Protein AF-A0A924T4S0-F1 (afdb_monomer)

Nearest PDB structures (foldseek):
  4apo-assembly2_B  TM=7.079E-01  e=1.446E+00  Homo sapiens
  4apo-assembly1_A  TM=6.618E-01  e=1.101E+00  Homo sapiens
  4u7y-assembly1_A  TM=5.701E-01  e=8.382E-01  Homo sapiens
  1yxr-assembly1_A  TM=7.080E-01  e=2.117E+00  Homo sapiens
  2k3w-assembly1_A  TM=5.968E-01  e=1.612E+00  Homo sapiens

Foldseek 3Di:
DPPCLLALVVLQVQLVVCVVVVVNLRNLQSNLSSCVSVVVLVSSLVSLVVSQVVLVVCVVDPDRPVVSNVVSVVVNVVSVVSVVVVVVVD

Secondary structure (DSSP, 8-state):
--S-TT-HHHHHHHHHHHHHTT-HHHHHHHHHHHHHHTT-HHHHHHHHHHHHHHHHHHTTSTT--HHHHHHHHHHHHHHHHHHHHHHH--

Mean predicted aligned error: 5.4 Å

pLDDT: mean 88.14, std 13.63, range [45.34, 97.88]

Solvent-accessible surface area (backbone atoms only — not comparable to full-atom values): 4757 Å² total; per-residue (Å²): 132,82,90,51,83,64,39,32,66,63,24,47,52,49,14,54,56,25,47,77,68,70,37,53,64,60,13,36,45,24,47,16,49,20,26,47,39,68,69,35,31,70,60,15,36,52,30,25,48,54,35,51,51,51,49,62,74,39,75,86,51,97,78,69,58,60,66,60,50,52,50,39,55,53,48,36,55,52,35,52,49,52,43,51,52,58,62,68,75,104

Radius of gyration: 13.32 Å; Cα contacts (8 Å, |Δi|>4): 91; chains: 1; bounding box: 35×26×38 Å

Sequence (90 aa):
MTRHPKDAAAWQLLASAYSAQGMLLRSIRAEGEAQVAQLDYAGALDRFKAAQMLVHNTVGGAGVDHIEASIVDTRARQVQSLLREQALER

Structure (mmCIF, N/CA/C/O backbone):
data_AF-A0A924T4S0-F1
#
_entry.id   AF-A0A924T4S0-F1
#
loop_
_atom_site.group_PDB
_atom_site.id
_atom_site.type_symbol
_atom_site.label_atom_id
_atom_site.label_alt_id
_atom_site.label_comp_id
_atom_site.label_asym_id
_atom_site.label_entity_id
_atom_site.label_seq_id
_atom_site.pdbx_PDB_ins_code
_atom_site.Cartn_x
_atom_site.Cartn_y
_atom_site.Cartn_z
_atom_site.occupancy
_atom_site.B_iso_or_equiv
_atom_site.auth_seq_id
_atom_site.auth_comp_id
_atom_site.auth_asym_id
_atom_site.auth_atom_id
_atom_site.pdbx_PDB_model_num
ATOM 1 N N . MET A 1 1 ? 0.016 16.358 -9.952 1.00 45.34 1 MET A N 1
ATOM 2 C CA . MET A 1 1 ? -1.064 16.625 -8.976 1.00 45.34 1 MET A CA 1
ATOM 3 C C . MET A 1 1 ? -2.067 15.476 -9.032 1.00 45.34 1 MET A C 1
ATOM 5 O O . MET A 1 1 ? -2.980 15.518 -9.846 1.00 45.34 1 MET A O 1
ATOM 9 N N . THR A 1 2 ? -1.872 14.415 -8.247 1.00 49.88 2 THR A N 1
ATOM 10 C CA . THR A 1 2 ? -2.831 13.301 -8.127 1.00 49.88 2 THR A CA 1
ATOM 11 C C . THR A 1 2 ? -4.044 13.793 -7.341 1.00 49.88 2 THR A C 1
ATOM 13 O O . THR A 1 2 ? -3.995 13.962 -6.128 1.00 49.88 2 THR A O 1
ATOM 16 N N . ARG A 1 3 ? -5.116 14.124 -8.066 1.00 53.69 3 ARG A N 1
ATOM 17 C CA . ARG A 1 3 ? -6.260 14.907 -7.574 1.00 53.69 3 ARG A CA 1
ATOM 18 C C . ARG A 1 3 ? -7.266 14.097 -6.733 1.00 53.69 3 ARG A C 1
ATOM 20 O O . ARG A 1 3 ? -8.258 14.663 -6.296 1.00 53.69 3 ARG A O 1
ATOM 27 N N . HIS A 1 4 ? -6.996 12.815 -6.459 1.00 52.50 4 HIS A N 1
ATOM 28 C CA . HIS A 1 4 ? -7.912 11.926 -5.733 1.00 52.50 4 HIS A CA 1
ATOM 29 C C . HIS A 1 4 ? -7.180 10.894 -4.847 1.00 52.50 4 HIS A C 1
ATOM 31 O O . HIS A 1 4 ? -7.203 9.704 -5.139 1.00 52.50 4 HIS A O 1
ATOM 37 N N . PRO A 1 5 ? -6.541 11.302 -3.734 1.00 56.09 5 PRO A N 1
ATOM 38 C CA . PRO A 1 5 ? -5.890 10.360 -2.813 1.00 56.09 5 PRO A CA 1
ATOM 39 C C . PRO A 1 5 ? -6.867 9.372 -2.144 1.00 56.09 5 PRO A C 1
ATOM 41 O O . PRO A 1 5 ? -6.422 8.370 -1.598 1.00 56.09 5 PRO A O 1
ATOM 44 N N . LYS A 1 6 ? -8.181 9.644 -2.202 1.00 62.31 6 LYS A N 1
ATOM 45 C CA . LYS A 1 6 ? -9.266 8.795 -1.676 1.00 62.31 6 LYS A CA 1
ATOM 46 C C . LYS A 1 6 ? -9.959 7.931 -2.736 1.00 62.31 6 LYS A C 1
ATOM 48 O O . LYS A 1 6 ? -10.915 7.238 -2.414 1.00 6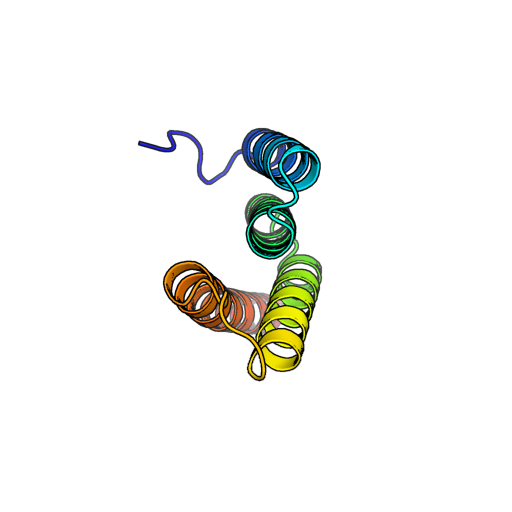2.31 6 LYS A O 1
ATOM 53 N N . ASP A 1 7 ? -9.536 8.002 -3.995 1.00 79.88 7 ASP A N 1
ATOM 54 C CA . ASP A 1 7 ? -10.143 7.208 -5.060 1.00 79.88 7 ASP A CA 1
ATOM 55 C C . ASP A 1 7 ? -9.353 5.914 -5.252 1.00 79.88 7 ASP A C 1
ATOM 57 O O . ASP A 1 7 ? -8.293 5.881 -5.882 1.00 79.88 7 ASP A O 1
ATOM 61 N N . ALA A 1 8 ? -9.875 4.836 -4.673 1.00 83.94 8 ALA A N 1
ATOM 62 C CA . ALA A 1 8 ? -9.290 3.511 -4.806 1.00 83.94 8 ALA A CA 1
ATOM 63 C C . ALA A 1 8 ? -9.214 3.047 -6.271 1.00 83.94 8 ALA A C 1
ATOM 65 O O . ALA A 1 8 ? -8.267 2.350 -6.633 1.00 83.94 8 ALA A O 1
ATOM 66 N N . ALA A 1 9 ? -10.153 3.461 -7.131 1.00 87.12 9 ALA A N 1
ATOM 67 C CA . ALA A 1 9 ? -10.1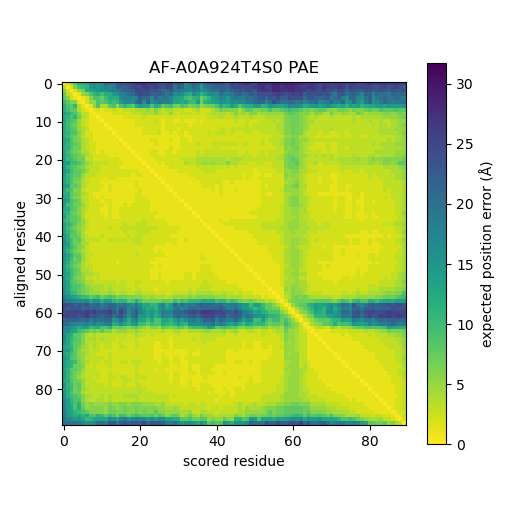60 3.070 -8.539 1.00 87.12 9 ALA A CA 1
ATOM 68 C C . ALA A 1 9 ? -9.010 3.734 -9.312 1.00 87.12 9 ALA A C 1
ATOM 70 O O . ALA A 1 9 ? -8.365 3.092 -10.144 1.00 87.12 9 ALA A O 1
ATOM 71 N N . ALA A 1 10 ? -8.679 4.988 -8.989 1.00 89.38 10 ALA A N 1
ATOM 72 C CA . ALA A 1 10 ? -7.517 5.666 -9.564 1.00 89.38 10 ALA A CA 1
ATOM 73 C C . ALA A 1 10 ? -6.202 4.944 -9.214 1.00 89.38 10 ALA A C 1
ATOM 75 O O . ALA A 1 10 ? -5.324 4.783 -10.067 1.00 89.38 10 ALA A O 1
ATOM 76 N N . TRP A 1 11 ? -6.078 4.459 -7.977 1.00 92.19 11 TRP A N 1
ATOM 77 C CA . TRP A 1 11 ? -4.924 3.670 -7.545 1.00 92.19 11 TRP A CA 1
ATOM 78 C C . TRP A 1 11 ? -4.858 2.293 -8.214 1.00 92.19 11 TRP A C 1
ATOM 80 O O . TRP A 1 11 ? -3.784 1.884 -8.656 1.00 92.19 11 TRP A O 1
ATOM 90 N N . GLN A 1 12 ? -5.993 1.611 -8.375 1.00 92.62 12 GLN A N 1
ATOM 91 C CA . GLN A 1 12 ? -6.071 0.335 -9.098 1.00 92.62 12 GLN A CA 1
ATOM 92 C C . GLN A 1 12 ? -5.679 0.474 -10.577 1.00 92.62 12 GLN A C 1
ATOM 94 O O . GLN A 1 12 ? -4.978 -0.383 -11.126 1.00 92.62 12 GLN A O 1
ATOM 99 N N . LEU A 1 13 ? -6.078 1.574 -11.221 1.00 94.19 13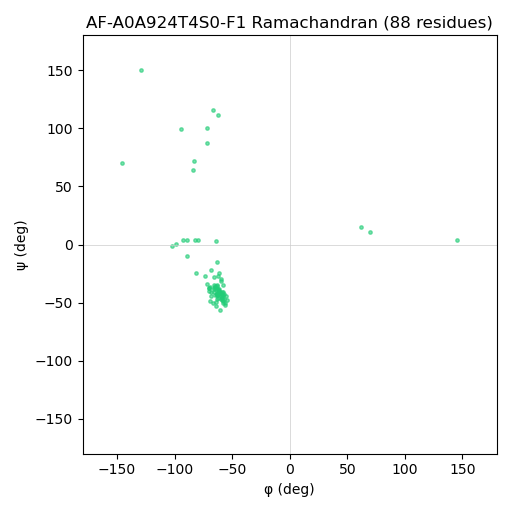 LEU A N 1
ATOM 100 C CA . LEU A 1 13 ? -5.670 1.877 -12.591 1.00 94.19 13 LEU A CA 1
ATOM 101 C C . LEU A 1 13 ? -4.152 2.084 -12.687 1.00 94.19 13 LEU A C 1
ATOM 103 O O . LEU A 1 13 ? -3.514 1.541 -13.590 1.00 94.19 13 LEU A O 1
ATOM 107 N N . LEU A 1 14 ? -3.560 2.820 -11.740 1.00 93.94 14 LEU A N 1
ATOM 108 C CA . LEU A 1 14 ? -2.108 2.999 -11.678 1.00 93.94 14 LEU A CA 1
ATOM 109 C C . LEU A 1 14 ? -1.376 1.671 -11.461 1.00 93.94 14 LEU A C 1
ATOM 111 O O . LEU A 1 14 ? -0.381 1.428 -12.139 1.00 93.94 14 LEU A O 1
ATOM 115 N N . ALA A 1 15 ? -1.870 0.804 -10.573 1.00 94.19 15 ALA A N 1
ATOM 116 C CA . ALA A 1 15 ? -1.300 -0.528 -10.372 1.00 94.19 15 ALA A CA 1
ATOM 117 C C . ALA A 1 15 ? -1.265 -1.324 -11.683 1.00 94.19 15 ALA A C 1
ATOM 119 O O . ALA A 1 15 ? -0.207 -1.790 -12.107 1.00 94.19 15 ALA A O 1
ATOM 120 N N . SER A 1 16 ? -2.395 -1.371 -12.389 1.00 94.81 16 SER A N 1
ATOM 121 C CA . SER A 1 16 ? -2.505 -2.055 -13.682 1.00 94.81 16 SER A CA 1
ATOM 122 C C . SER A 1 16 ? -1.531 -1.483 -14.720 1.00 94.81 16 SER A C 1
ATOM 124 O O . SER A 1 16 ? -0.840 -2.234 -15.409 1.00 94.81 16 SER A O 1
ATOM 126 N N . ALA A 1 17 ? -1.414 -0.154 -14.797 1.00 96.19 17 ALA A N 1
ATOM 127 C CA . ALA A 1 17 ? -0.496 0.515 -15.715 1.00 96.19 17 ALA A CA 1
ATOM 128 C C . ALA A 1 17 ? 0.984 0.251 -15.382 1.00 96.19 17 ALA A C 1
ATOM 130 O O . ALA A 1 17 ? 1.797 0.091 -16.292 1.00 96.19 17 ALA A O 1
ATOM 131 N N . TYR A 1 18 ? 1.361 0.204 -14.102 1.00 94.31 18 TYR A N 1
ATOM 132 C CA . TYR A 1 18 ? 2.730 -0.125 -13.695 1.00 94.31 18 TYR A CA 1
ATOM 133 C C . TYR A 1 18 ? 3.069 -1.590 -13.949 1.00 94.31 18 TYR A C 1
ATOM 135 O O . TYR A 1 18 ? 4.163 -1.881 -14.431 1.00 94.31 18 TYR A O 1
ATOM 143 N N . SER A 1 19 ? 2.127 -2.495 -13.682 1.00 93.69 19 SER A N 1
ATOM 144 C CA . SER A 1 19 ? 2.277 -3.920 -13.976 1.00 93.69 19 SER A CA 1
ATOM 145 C C . SER A 1 19 ? 2.516 -4.157 -15.471 1.00 93.69 19 SER A C 1
ATOM 147 O O . SER A 1 19 ? 3.486 -4.814 -15.845 1.00 93.69 19 SER A O 1
ATOM 149 N N . ALA A 1 20 ? 1.731 -3.504 -16.338 1.00 95.25 20 ALA A N 1
ATOM 150 C CA . ALA A 1 20 ? 1.912 -3.566 -17.792 1.00 95.25 20 ALA A CA 1
ATOM 151 C C . ALA A 1 20 ? 3.278 -3.033 -18.272 1.00 95.25 20 ALA A C 1
ATOM 153 O O . ALA A 1 20 ? 3.761 -3.436 -19.327 1.00 95.25 20 ALA A O 1
ATOM 154 N N . GLN A 1 21 ? 3.916 -2.149 -17.499 1.00 94.12 21 GLN A N 1
ATOM 155 C CA . GLN A 1 21 ? 5.251 -1.605 -17.779 1.00 94.12 21 GLN A CA 1
ATOM 156 C C . GLN A 1 21 ? 6.387 -2.406 -17.115 1.00 94.12 21 GLN A C 1
ATOM 158 O O . GLN A 1 21 ? 7.540 -1.982 -17.165 1.00 94.12 21 GLN A O 1
ATOM 163 N N . GLY A 1 22 ? 6.090 -3.526 -16.447 1.00 91.25 22 GLY A N 1
ATOM 164 C CA . GLY A 1 22 ? 7.082 -4.309 -15.701 1.00 91.25 22 GLY A CA 1
ATOM 165 C C . GLY A 1 22 ? 7.599 -3.618 -14.432 1.00 91.25 22 GLY A C 1
ATOM 166 O O . GLY A 1 22 ? 8.550 -4.086 -13.809 1.00 91.25 22 GLY A O 1
ATOM 167 N N . MET A 1 23 ? 6.972 -2.516 -14.008 1.00 92.06 23 MET A N 1
ATOM 168 C CA . MET A 1 23 ? 7.348 -1.751 -12.818 1.00 92.06 23 MET A CA 1
ATOM 169 C C . MET A 1 23 ? 6.713 -2.363 -11.563 1.00 92.06 23 MET A C 1
ATOM 171 O O . MET A 1 23 ? 5.881 -1.742 -10.897 1.00 92.06 23 MET A O 1
ATOM 175 N N . LEU A 1 24 ? 7.099 -3.598 -11.238 1.00 91.81 24 LEU A N 1
ATOM 176 C CA . LEU A 1 24 ? 6.432 -4.415 -10.219 1.00 91.81 24 LEU A CA 1
ATOM 177 C C . LEU A 1 24 ? 6.377 -3.742 -8.836 1.00 91.81 24 LEU A C 1
ATOM 179 O O . LEU A 1 24 ? 5.320 -3.720 -8.209 1.00 91.81 24 LEU A O 1
ATOM 183 N N . LEU A 1 25 ? 7.469 -3.110 -8.389 1.00 92.75 25 LEU A N 1
ATOM 184 C CA . LEU A 1 25 ? 7.500 -2.390 -7.107 1.00 92.75 25 LEU A CA 1
ATOM 185 C C . LEU A 1 25 ? 6.456 -1.260 -7.048 1.00 92.75 25 LEU A C 1
ATOM 187 O O . LEU A 1 25 ? 5.761 -1.094 -6.045 1.00 92.75 25 LEU A O 1
ATOM 191 N N . ARG A 1 26 ? 6.303 -0.516 -8.151 1.00 94.38 26 ARG A N 1
ATOM 192 C CA . ARG A 1 26 ? 5.338 0.587 -8.269 1.00 94.38 26 ARG A CA 1
ATOM 193 C C . ARG A 1 26 ? 3.899 0.083 -8.346 1.00 94.38 26 ARG A C 1
ATOM 195 O O . ARG A 1 26 ? 3.010 0.746 -7.811 1.00 94.38 26 ARG A O 1
ATOM 202 N N . SER A 1 27 ? 3.682 -1.082 -8.966 1.00 95.50 27 SER A N 1
ATOM 203 C CA . SER A 1 27 ? 2.379 -1.760 -8.989 1.00 95.50 27 SER A CA 1
ATOM 204 C C . SER A 1 27 ? 1.923 -2.104 -7.577 1.00 95.50 27 SER A C 1
ATOM 206 O O . SER A 1 27 ? 0.883 -1.622 -7.137 1.00 95.50 27 SER A O 1
ATOM 208 N N . ILE A 1 28 ? 2.749 -2.842 -6.828 1.00 95.44 28 ILE A N 1
ATOM 209 C CA . ILE A 1 28 ? 2.399 -3.311 -5.480 1.00 95.44 28 ILE A CA 1
ATOM 210 C C . ILE A 1 28 ? 2.157 -2.125 -4.535 1.00 95.44 28 ILE A C 1
ATOM 212 O O . ILE A 1 28 ? 1.205 -2.137 -3.755 1.00 95.44 28 ILE A O 1
ATOM 216 N N . ARG A 1 29 ? 2.967 -1.061 -4.636 1.00 95.69 29 ARG A N 1
ATOM 217 C CA . ARG A 1 29 ? 2.735 0.183 -3.886 1.00 95.69 29 ARG A CA 1
ATOM 218 C C . ARG A 1 29 ? 1.356 0.774 -4.196 1.00 95.69 29 ARG A C 1
ATOM 220 O O . ARG A 1 29 ? 0.637 1.138 -3.273 1.00 95.69 29 ARG A O 1
ATOM 227 N N . ALA A 1 30 ? 0.989 0.888 -5.473 1.00 96.31 30 ALA A N 1
ATOM 228 C CA . ALA A 1 30 ? -0.309 1.435 -5.868 1.00 96.31 30 ALA A CA 1
ATOM 229 C C . ALA A 1 30 ? -1.483 0.569 -5.370 1.00 96.31 30 ALA A C 1
ATOM 231 O O . ALA A 1 30 ? -2.503 1.115 -4.957 1.00 96.31 30 ALA A O 1
ATOM 232 N N . GLU A 1 31 ? -1.327 -0.756 -5.326 1.00 96.31 31 GLU A N 1
ATOM 233 C CA . GLU A 1 31 ? -2.317 -1.662 -4.724 1.00 96.31 31 GLU A CA 1
ATOM 234 C C . GLU A 1 31 ? -2.482 -1.412 -3.217 1.00 96.31 31 GLU A C 1
ATOM 236 O O . GLU A 1 31 ? -3.611 -1.339 -2.729 1.00 96.31 31 GLU A O 1
ATOM 241 N N . GLY A 1 32 ? -1.376 -1.205 -2.494 1.00 96.88 32 GLY A N 1
ATOM 242 C CA . GLY A 1 32 ? -1.408 -0.827 -1.079 1.00 96.88 32 GLY A CA 1
ATOM 243 C C . GLY A 1 32 ? -2.141 0.496 -0.845 1.00 96.88 32 GLY A C 1
ATOM 244 O O . GLY A 1 32 ? -3.002 0.577 0.029 1.00 96.88 32 GLY A O 1
ATOM 245 N N . GLU A 1 33 ? -1.881 1.520 -1.663 1.00 95.81 33 GLU A N 1
ATOM 246 C CA . GLU A 1 33 ? -2.598 2.804 -1.573 1.00 95.81 33 GLU A CA 1
ATOM 247 C C . GLU A 1 33 ? -4.100 2.673 -1.861 1.00 95.81 33 GLU A C 1
ATOM 249 O O . GLU A 1 33 ? -4.910 3.335 -1.209 1.00 95.81 33 GLU A O 1
ATOM 254 N N . ALA A 1 34 ? -4.496 1.793 -2.788 1.00 95.75 34 ALA A N 1
ATOM 255 C CA . ALA A 1 34 ? -5.908 1.524 -3.054 1.00 95.75 34 ALA A CA 1
ATOM 256 C C . ALA A 1 34 ? -6.622 0.965 -1.813 1.00 95.75 34 ALA A C 1
ATOM 258 O O . ALA A 1 34 ? -7.743 1.372 -1.514 1.00 95.75 34 ALA A O 1
ATOM 259 N N . GLN A 1 35 ? -5.969 0.073 -1.065 1.00 95.50 35 GLN A N 1
ATOM 260 C CA . GLN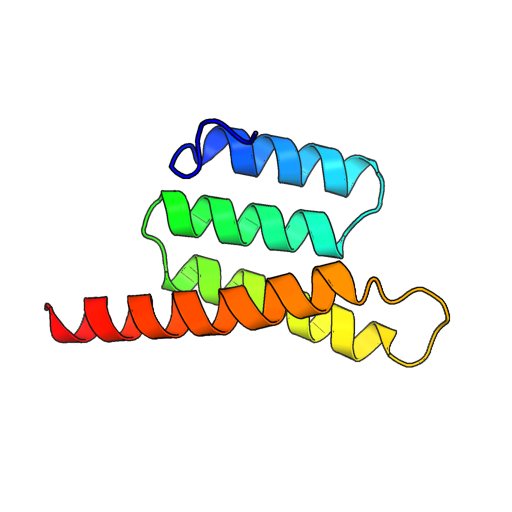 A 1 35 ? -6.514 -0.466 0.182 1.00 95.50 35 GLN A CA 1
ATOM 261 C C . GLN A 1 35 ? -6.561 0.584 1.295 1.00 95.50 35 GLN A C 1
ATOM 263 O O . GLN A 1 35 ? -7.554 0.647 2.019 1.00 95.50 35 GLN A O 1
ATOM 268 N N . VAL A 1 36 ? -5.567 1.479 1.381 1.00 95.88 36 VAL A N 1
ATOM 269 C CA . VAL A 1 36 ? -5.631 2.628 2.305 1.00 95.88 36 VAL A CA 1
ATOM 270 C C . VAL A 1 36 ? -6.831 3.522 1.991 1.00 95.88 36 VAL A C 1
ATOM 272 O O . VAL A 1 36 ? -7.534 3.936 2.910 1.00 95.88 36 VAL A O 1
ATOM 275 N N . ALA A 1 37 ? -7.101 3.798 0.713 1.00 92.69 37 ALA A N 1
ATOM 276 C CA . ALA A 1 37 ? -8.261 4.590 0.303 1.00 92.69 37 ALA A CA 1
ATOM 277 C C . ALA A 1 37 ? -9.601 3.934 0.694 1.00 92.69 37 ALA A C 1
ATOM 279 O O . ALA A 1 37 ? -10.574 4.645 0.936 1.00 92.69 37 ALA A O 1
ATOM 280 N N . GLN A 1 38 ? -9.632 2.602 0.806 1.00 92.75 38 GLN A N 1
ATOM 281 C CA . GLN A 1 38 ? -10.783 1.820 1.274 1.00 92.75 38 GLN A CA 1
ATOM 282 C C . GLN A 1 38 ? -10.812 1.604 2.798 1.00 92.75 38 GLN A C 1
ATOM 284 O O . GLN A 1 38 ? -11.686 0.894 3.287 1.00 92.75 38 GLN A O 1
ATOM 289 N N . LEU A 1 39 ? -9.872 2.191 3.554 1.00 93.56 39 LEU A N 1
ATOM 290 C CA . LEU A 1 39 ? -9.691 1.985 5.002 1.00 93.56 39 LEU A CA 1
ATOM 291 C C . LEU A 1 39 ? -9.353 0.532 5.397 1.00 93.56 39 LEU A C 1
ATOM 293 O O . LEU A 1 39 ? -9.398 0.169 6.572 1.00 93.56 39 LEU A O 1
ATOM 297 N N . ASP A 1 40 ? -8.954 -0.305 4.436 1.00 95.62 40 ASP A N 1
ATOM 298 C CA . ASP A 1 40 ? -8.439 -1.650 4.693 1.00 95.62 40 ASP A CA 1
ATOM 299 C C . ASP A 1 40 ? -6.946 -1.575 5.040 1.00 95.62 40 ASP A C 1
ATOM 301 O O . ASP A 1 40 ? -6.063 -1.927 4.255 1.00 95.62 40 ASP A O 1
ATOM 305 N N . TYR A 1 41 ? -6.641 -1.060 6.234 1.00 95.88 41 TYR A N 1
ATOM 306 C CA . TYR A 1 41 ? -5.255 -0.873 6.673 1.00 95.88 41 TYR A CA 1
ATOM 307 C C . TYR A 1 41 ? -4.498 -2.195 6.861 1.00 95.88 41 TYR A C 1
ATOM 309 O O . TYR A 1 41 ? -3.276 -2.230 6.708 1.00 95.88 41 TYR A O 1
ATOM 317 N N . ALA A 1 42 ? -5.201 -3.288 7.173 1.00 96.50 42 ALA A N 1
ATOM 318 C CA . ALA A 1 42 ? -4.592 -4.608 7.295 1.00 96.50 42 ALA A CA 1
ATOM 319 C C . ALA A 1 42 ? -4.145 -5.132 5.923 1.00 96.50 42 ALA A C 1
ATOM 321 O O . ALA A 1 42 ? -2.987 -5.529 5.775 1.00 96.50 42 ALA A O 1
ATOM 322 N N . GLY A 1 43 ? -5.025 -5.058 4.918 1.00 96.75 43 GLY A N 1
ATOM 323 C CA . GLY A 1 43 ? -4.677 -5.377 3.539 1.00 96.75 43 GLY A CA 1
ATOM 324 C C . GLY A 1 43 ? -3.555 -4.481 3.018 1.00 96.75 43 GLY A C 1
ATOM 325 O O . GLY A 1 43 ? -2.564 -4.982 2.490 1.00 96.75 43 GLY A O 1
ATOM 326 N N . ALA A 1 44 ? -3.652 -3.167 3.240 1.00 97.50 44 ALA A N 1
ATOM 327 C CA . ALA A 1 44 ? -2.636 -2.224 2.779 1.00 97.50 44 ALA A CA 1
ATOM 328 C C . ALA A 1 44 ? -1.241 -2.556 3.334 1.00 97.50 44 ALA A C 1
ATOM 330 O O . ALA A 1 44 ? -0.250 -2.531 2.601 1.00 97.50 44 ALA A O 1
ATOM 331 N N . LEU A 1 45 ? -1.153 -2.900 4.624 1.00 97.69 45 LEU A N 1
ATOM 332 C CA . LEU A 1 45 ? 0.111 -3.264 5.261 1.00 97.69 45 LEU A CA 1
ATOM 333 C C . LEU A 1 45 ? 0.710 -4.552 4.678 1.00 97.69 45 LEU A C 1
ATOM 335 O O . LEU A 1 45 ? 1.931 -4.636 4.543 1.00 97.69 45 LEU A O 1
ATOM 339 N N . ASP A 1 46 ? -0.119 -5.535 4.318 1.00 97.88 46 ASP A N 1
ATOM 340 C CA . ASP A 1 46 ? 0.324 -6.748 3.620 1.00 97.88 46 ASP A CA 1
ATOM 341 C C . ASP A 1 46 ? 0.999 -6.405 2.282 1.00 97.88 46 ASP A C 1
ATOM 343 O O . ASP A 1 46 ? 2.138 -6.812 2.029 1.00 97.88 46 ASP A O 1
ATOM 347 N N . ARG A 1 47 ? 0.373 -5.538 1.478 1.00 97.19 47 ARG A N 1
ATOM 348 C CA . ARG A 1 47 ? 0.946 -5.095 0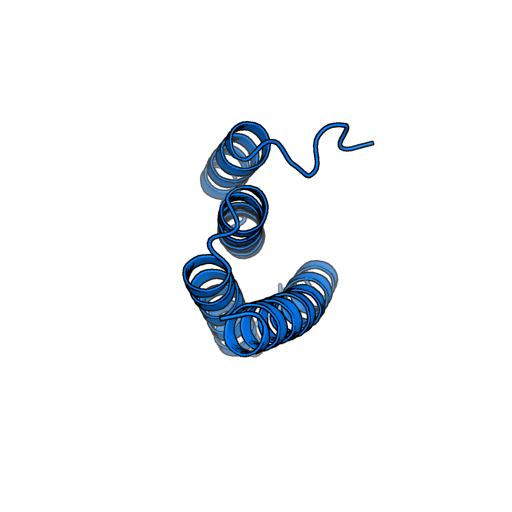.198 1.00 97.19 47 ARG A CA 1
ATOM 349 C C . ARG A 1 47 ? 2.252 -4.334 0.371 1.00 97.19 47 ARG A C 1
ATOM 351 O O . ARG A 1 47 ? 3.215 -4.609 -0.346 1.00 97.19 47 ARG A O 1
ATOM 358 N N . PHE A 1 48 ? 2.341 -3.431 1.346 1.00 97.62 48 PHE A N 1
ATOM 359 C CA . PHE A 1 48 ? 3.596 -2.723 1.606 1.00 97.62 48 PHE A CA 1
ATOM 360 C C . PHE A 1 48 ? 4.715 -3.660 2.082 1.00 97.62 48 PHE A C 1
ATOM 362 O O . PHE A 1 48 ? 5.858 -3.491 1.660 1.00 97.62 48 PHE A O 1
ATOM 369 N N . LYS A 1 49 ? 4.409 -4.696 2.872 1.00 96.56 49 LYS A N 1
ATOM 370 C CA . LYS A 1 49 ? 5.394 -5.727 3.243 1.00 96.56 49 LYS A CA 1
ATOM 371 C C . LYS A 1 49 ? 5.855 -6.544 2.038 1.00 96.56 49 LYS A C 1
ATOM 373 O O . LYS A 1 49 ? 7.051 -6.791 1.901 1.00 96.56 49 LYS A O 1
ATOM 378 N N . ALA A 1 50 ? 4.949 -6.915 1.133 1.00 95.81 50 ALA A N 1
ATOM 379 C CA . ALA A 1 50 ? 5.314 -7.587 -0.114 1.00 95.81 50 ALA A CA 1
ATOM 380 C C . ALA A 1 50 ? 6.269 -6.731 -0.967 1.00 95.81 50 ALA A C 1
ATOM 382 O O . ALA A 1 50 ? 7.273 -7.235 -1.474 1.00 95.81 50 ALA A O 1
ATOM 383 N N . ALA A 1 51 ? 6.016 -5.423 -1.054 1.00 94.38 51 ALA A N 1
ATOM 384 C CA . ALA A 1 51 ? 6.911 -4.481 -1.720 1.00 94.38 51 ALA A CA 1
ATOM 385 C C . ALA A 1 51 ? 8.287 -4.384 -1.027 1.00 94.38 51 ALA A C 1
ATOM 387 O O . ALA A 1 51 ? 9.312 -4.393 -1.707 1.00 94.38 51 ALA A O 1
ATOM 388 N N . GLN A 1 52 ? 8.340 -4.358 0.310 1.00 94.75 52 GLN A N 1
ATOM 389 C CA . GLN A 1 52 ? 9.604 -4.382 1.063 1.00 94.75 52 GLN A CA 1
ATOM 390 C C . GLN A 1 52 ? 10.406 -5.668 0.816 1.00 94.75 52 GLN A C 1
ATOM 392 O O . GLN A 1 52 ? 11.620 -5.598 0.623 1.00 94.75 52 GLN A O 1
ATOM 397 N N . MET A 1 53 ? 9.746 -6.831 0.775 1.00 93.38 53 MET A N 1
ATOM 398 C CA . MET A 1 53 ? 10.401 -8.104 0.447 1.00 93.38 53 MET A CA 1
ATOM 399 C C . MET A 1 53 ? 10.987 -8.086 -0.966 1.00 93.38 53 MET A C 1
ATOM 401 O O . MET A 1 53 ? 12.105 -8.553 -1.175 1.00 93.38 53 MET A O 1
ATOM 405 N N . LEU A 1 54 ? 10.269 -7.506 -1.931 1.00 90.94 54 LEU A N 1
ATOM 406 C CA . LEU A 1 54 ? 10.769 -7.350 -3.292 1.00 90.94 54 LEU A CA 1
ATOM 407 C C . LEU A 1 54 ? 12.021 -6.467 -3.332 1.00 90.94 54 LEU A C 1
ATOM 409 O O . LEU A 1 54 ? 13.015 -6.866 -3.933 1.00 90.94 54 LEU A O 1
ATOM 413 N N . VAL A 1 55 ? 12.010 -5.323 -2.638 1.00 90.19 55 VAL A N 1
ATOM 414 C CA . VAL A 1 55 ? 13.201 -4.469 -2.503 1.00 90.19 55 VAL A CA 1
ATOM 415 C C . VAL A 1 55 ? 14.355 -5.271 -1.912 1.00 90.19 55 VAL A C 1
ATOM 417 O O . VAL A 1 55 ? 15.417 -5.325 -2.524 1.00 90.19 55 VAL A O 1
ATOM 420 N N . HIS A 1 56 ? 14.144 -5.954 -0.785 1.00 88.25 56 HIS A N 1
ATOM 421 C CA . HIS A 1 56 ? 15.177 -6.754 -0.125 1.00 88.25 56 HIS A CA 1
ATOM 422 C C . HIS A 1 56 ? 15.797 -7.804 -1.060 1.00 88.25 56 HIS A C 1
ATOM 424 O O . HIS A 1 56 ? 17.019 -7.901 -1.148 1.00 88.25 56 HIS A O 1
ATOM 430 N N . ASN A 1 57 ? 14.973 -8.518 -1.828 1.00 84.62 57 ASN A N 1
ATOM 431 C CA . ASN A 1 57 ? 15.436 -9.534 -2.775 1.00 84.62 57 ASN A CA 1
ATOM 432 C C . ASN A 1 57 ? 16.200 -8.942 -3.975 1.00 84.62 57 ASN A C 1
ATOM 434 O O . ASN A 1 57 ? 16.994 -9.636 -4.605 1.00 84.62 57 ASN A O 1
ATOM 438 N N . THR A 1 58 ? 15.986 -7.662 -4.291 1.00 76.19 58 THR A N 1
ATOM 439 C CA . THR A 1 58 ? 16.682 -6.956 -5.383 1.00 76.19 58 THR A CA 1
ATOM 440 C C . THR A 1 58 ? 17.991 -6.271 -4.969 1.00 76.19 58 THR A C 1
ATOM 442 O O . THR A 1 58 ? 18.757 -5.879 -5.846 1.00 76.19 58 THR A O 1
ATOM 445 N N . VAL A 1 59 ? 18.310 -6.178 -3.667 1.00 60.78 59 VAL A N 1
ATOM 446 C CA . VAL A 1 59 ? 19.492 -5.462 -3.113 1.00 60.78 59 VAL A CA 1
ATOM 447 C C . VAL A 1 59 ? 20.861 -6.056 -3.533 1.00 60.78 59 VAL A C 1
ATOM 449 O O . VAL A 1 59 ? 21.905 -5.518 -3.181 1.00 60.78 59 VAL A O 1
ATOM 452 N N . GLY A 1 60 ? 20.902 -7.094 -4.374 1.00 57.47 60 GLY A N 1
ATOM 453 C CA . GLY A 1 60 ? 22.129 -7.630 -4.987 1.00 57.47 60 GLY A CA 1
ATOM 454 C C . GLY A 1 60 ? 22.385 -7.242 -6.454 1.00 57.47 60 GLY A C 1
ATOM 455 O O . GLY A 1 60 ? 23.391 -7.676 -7.011 1.00 57.47 60 GLY A O 1
ATOM 456 N N . GLY A 1 61 ? 21.502 -6.470 -7.104 1.00 55.47 61 GLY A N 1
ATOM 457 C CA . GLY A 1 61 ? 21.601 -6.129 -8.531 1.00 55.47 61 GLY A CA 1
ATOM 458 C C . GLY A 1 61 ? 21.475 -4.630 -8.824 1.00 55.47 61 GLY A C 1
ATOM 459 O O . GLY A 1 61 ? 20.782 -3.896 -8.121 1.00 55.47 61 GLY A O 1
ATOM 460 N N . ALA A 1 62 ? 22.130 -4.164 -9.891 1.00 51.31 62 ALA A N 1
A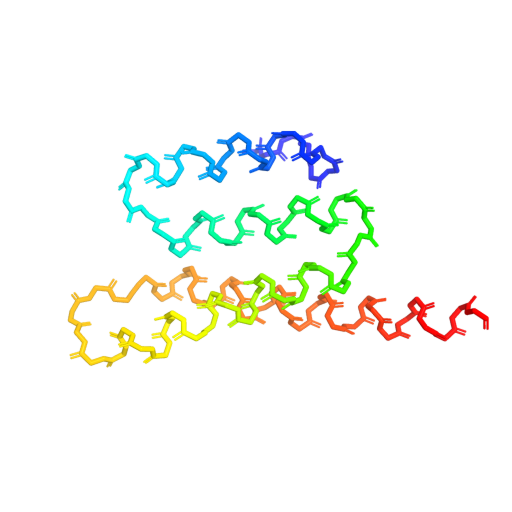TOM 461 C CA . ALA A 1 62 ? 21.950 -2.811 -10.414 1.00 51.31 62 ALA A CA 1
ATOM 462 C C . ALA A 1 62 ? 20.489 -2.624 -10.869 1.00 51.31 62 ALA A C 1
ATOM 464 O O . ALA A 1 62 ? 20.065 -3.260 -11.831 1.00 51.31 62 ALA A O 1
ATOM 465 N N . GLY A 1 63 ? 19.711 -1.785 -10.174 1.00 62.19 63 GLY A N 1
ATOM 466 C CA . GLY A 1 63 ? 18.319 -1.505 -10.559 1.00 62.19 63 GLY A CA 1
ATOM 467 C C . GLY A 1 63 ? 17.317 -1.260 -9.428 1.00 62.19 63 GLY A C 1
ATOM 468 O O . GLY A 1 63 ? 16.135 -1.095 -9.722 1.00 62.19 63 GLY A O 1
ATOM 469 N N . VAL A 1 64 ? 17.736 -1.223 -8.156 1.00 66.06 64 VAL A N 1
ATOM 470 C CA . VAL A 1 64 ? 16.821 -0.859 -7.059 1.00 66.06 64 VAL A CA 1
ATOM 471 C C . VAL A 1 64 ? 16.400 0.604 -7.202 1.00 66.06 64 VAL A C 1
ATOM 473 O O . VAL A 1 64 ? 17.212 1.520 -7.076 1.00 66.06 64 VAL A O 1
ATOM 476 N N . ASP A 1 65 ? 15.109 0.829 -7.439 1.00 80.38 65 ASP A N 1
ATOM 477 C CA . ASP A 1 65 ? 14.505 2.159 -7.400 1.00 80.38 65 ASP A CA 1
ATOM 478 C C . ASP A 1 65 ? 14.432 2.629 -5.937 1.00 80.38 65 ASP A C 1
ATOM 480 O O . ASP A 1 65 ? 13.463 2.383 -5.218 1.00 80.38 65 ASP A O 1
ATOM 484 N N . HIS A 1 66 ? 15.515 3.255 -5.467 1.00 84.50 66 HIS A N 1
ATOM 485 C CA . HIS A 1 66 ? 15.654 3.711 -4.082 1.00 84.50 66 HIS A CA 1
ATOM 486 C C . HIS A 1 66 ? 14.577 4.720 -3.672 1.00 84.50 66 HIS A C 1
ATOM 488 O O . HIS A 1 66 ? 14.188 4.759 -2.502 1.00 84.50 66 HIS A O 1
ATOM 494 N N . ILE A 1 67 ? 14.076 5.511 -4.625 1.00 90.12 67 ILE A N 1
ATOM 495 C CA . ILE A 1 67 ? 12.971 6.434 -4.374 1.00 90.12 67 ILE A CA 1
ATOM 496 C C . ILE A 1 67 ? 11.728 5.626 -4.011 1.00 90.12 67 ILE A C 1
ATOM 498 O O . ILE A 1 67 ? 11.164 5.827 -2.937 1.00 90.12 67 ILE A O 1
ATOM 502 N N . GLU A 1 68 ? 11.352 4.653 -4.836 1.00 91.00 68 GLU A N 1
ATOM 503 C CA . GLU A 1 68 ? 10.200 3.790 -4.559 1.00 91.00 68 GLU A CA 1
ATOM 504 C C . GLU A 1 68 ? 10.373 2.966 -3.281 1.00 91.00 68 GLU A C 1
ATOM 506 O O . GLU A 1 68 ? 9.433 2.853 -2.494 1.00 91.00 68 GLU A O 1
ATOM 511 N N . ALA A 1 69 ? 11.583 2.474 -3.009 1.00 92.56 69 ALA A N 1
ATOM 512 C CA . ALA A 1 69 ? 11.890 1.789 -1.757 1.00 92.56 69 ALA A CA 1
ATOM 513 C C . ALA A 1 69 ? 11.629 2.685 -0.530 1.00 92.56 69 ALA A C 1
ATOM 515 O O . ALA A 1 69 ? 10.972 2.255 0.420 1.00 92.56 69 ALA A O 1
ATOM 516 N N . SER A 1 70 ? 12.077 3.946 -0.561 1.00 94.25 70 SER A N 1
ATOM 517 C CA . SER A 1 70 ? 11.839 4.906 0.528 1.00 94.25 70 SER A CA 1
ATOM 518 C C . SER A 1 70 ? 10.356 5.266 0.707 1.00 94.25 70 SER A C 1
ATOM 520 O O . SER A 1 70 ? 9.888 5.452 1.837 1.00 94.25 70 SER A O 1
ATOM 522 N N . ILE A 1 71 ? 9.598 5.324 -0.396 1.00 94.31 71 ILE A N 1
ATOM 523 C CA . ILE A 1 71 ? 8.156 5.593 -0.381 1.00 94.31 71 ILE A CA 1
ATOM 524 C C . ILE A 1 71 ? 7.423 4.428 0.283 1.00 94.31 71 ILE A C 1
ATOM 526 O O . ILE A 1 71 ? 6.635 4.645 1.204 1.00 94.31 7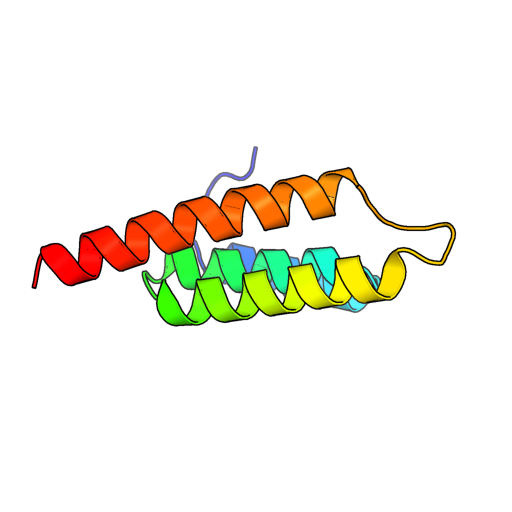1 ILE A O 1
ATOM 530 N N . VAL A 1 72 ? 7.711 3.198 -0.149 1.00 95.56 72 VAL A N 1
ATOM 531 C CA . VAL A 1 72 ? 7.129 1.969 0.406 1.00 95.56 72 VAL A CA 1
ATOM 532 C C . VAL A 1 72 ? 7.399 1.866 1.905 1.00 95.56 72 VAL A C 1
ATOM 534 O O . VAL A 1 72 ? 6.478 1.625 2.681 1.00 95.56 72 VAL A O 1
ATOM 537 N N . ASP A 1 73 ? 8.639 2.101 2.328 1.00 95.81 73 ASP A N 1
ATOM 538 C CA . ASP A 1 73 ? 9.039 2.059 3.735 1.00 95.81 73 ASP A CA 1
ATOM 539 C C . ASP A 1 73 ? 8.304 3.110 4.589 1.00 95.81 73 ASP A C 1
ATOM 541 O O . ASP A 1 73 ? 7.773 2.810 5.663 1.00 95.81 73 ASP A O 1
ATOM 545 N N . THR A 1 74 ? 8.182 4.337 4.079 1.00 97.44 74 THR A N 1
ATOM 546 C CA . THR A 1 74 ? 7.435 5.404 4.758 1.00 97.44 74 THR A CA 1
ATOM 547 C C . THR A 1 74 ? 5.947 5.073 4.867 1.00 97.44 74 THR A C 1
ATOM 549 O O . THR A 1 74 ? 5.356 5.254 5.936 1.00 97.44 74 THR A O 1
ATOM 552 N N . ARG A 1 75 ? 5.331 4.551 3.800 1.00 96.62 75 ARG A N 1
ATOM 553 C CA . ARG A 1 75 ? 3.905 4.197 3.804 1.00 96.62 75 ARG A CA 1
ATOM 554 C C . ARG A 1 75 ? 3.596 2.986 4.664 1.00 96.62 75 ARG A C 1
ATOM 556 O O . ARG A 1 75 ? 2.610 3.034 5.394 1.00 96.62 75 ARG A O 1
ATOM 563 N N . ALA A 1 76 ? 4.465 1.978 4.693 1.00 97.69 76 ALA A N 1
ATOM 564 C CA . ALA A 1 76 ? 4.337 0.845 5.606 1.00 97.69 76 ALA A CA 1
ATOM 565 C C . ALA A 1 76 ? 4.226 1.315 7.066 1.00 97.69 76 ALA A C 1
ATOM 567 O O . ALA A 1 76 ? 3.304 0.919 7.780 1.00 97.69 76 ALA A O 1
ATOM 568 N N . ARG A 1 77 ? 5.114 2.228 7.493 1.00 97.50 77 ARG A N 1
ATOM 569 C CA . ARG A 1 77 ? 5.074 2.808 8.845 1.00 97.50 77 ARG A CA 1
ATOM 570 C C . ARG A 1 77 ? 3.802 3.612 9.106 1.00 97.50 77 ARG A C 1
ATOM 572 O O . ARG A 1 77 ? 3.211 3.476 10.174 1.00 97.50 77 ARG A O 1
ATOM 579 N N . GLN A 1 78 ? 3.373 4.438 8.152 1.00 97.25 78 GLN A N 1
ATOM 580 C CA . GLN A 1 78 ? 2.154 5.241 8.299 1.00 97.25 78 GLN A CA 1
ATOM 581 C C . GLN A 1 78 ? 0.904 4.363 8.431 1.00 97.25 78 GLN A C 1
ATOM 583 O O . GLN A 1 78 ? 0.109 4.572 9.341 1.00 97.25 78 GLN A O 1
ATOM 588 N N . VAL A 1 79 ? 0.755 3.351 7.575 1.00 97.12 79 VAL A N 1
ATOM 589 C CA . VAL A 1 79 ? -0.376 2.414 7.635 1.00 97.12 79 VAL A CA 1
ATOM 590 C C . VAL A 1 79 ? -0.348 1.579 8.910 1.00 97.12 79 VAL A C 1
ATOM 592 O O . VAL A 1 79 ? -1.393 1.344 9.508 1.00 97.12 79 VAL A O 1
ATOM 595 N N . GLN A 1 80 ? 0.834 1.176 9.381 1.00 97.44 80 GLN A N 1
ATOM 596 C CA . GLN A 1 80 ? 0.964 0.487 10.662 1.00 97.44 80 GLN A CA 1
ATOM 597 C C . GLN A 1 80 ? 0.488 1.354 11.840 1.00 97.44 80 GLN A C 1
ATOM 599 O O . GLN A 1 80 ? -0.127 0.825 12.765 1.00 97.44 80 GLN A O 1
ATOM 604 N N . SER A 1 81 ? 0.754 2.665 11.827 1.00 97.38 81 SER A N 1
ATOM 605 C CA . SER A 1 81 ? 0.200 3.582 12.832 1.00 97.38 81 SER A CA 1
ATOM 606 C C . SER A 1 81 ? -1.323 3.662 12.740 1.00 97.38 81 SER A C 1
ATOM 608 O O . SER A 1 81 ? -1.973 3.386 13.743 1.00 97.38 81 SER A O 1
ATOM 610 N N . LEU A 1 82 ? -1.878 3.869 11.540 1.00 95.81 82 LEU A N 1
ATOM 611 C CA . LEU A 1 82 ? -3.331 3.920 11.320 1.00 95.81 82 LEU A CA 1
ATOM 612 C C . LEU A 1 82 ? -4.040 2.638 11.773 1.00 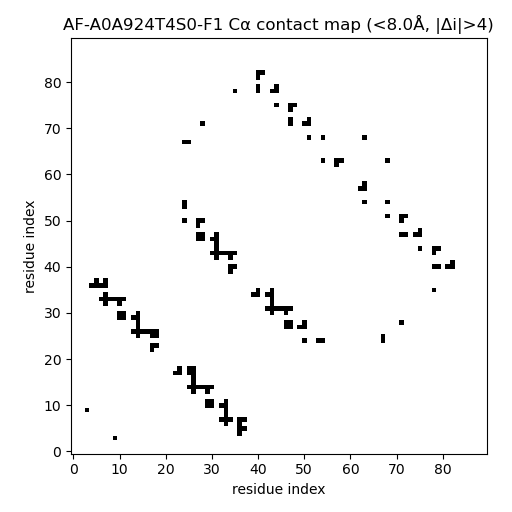95.81 82 LEU A C 1
ATOM 614 O O . LEU A 1 82 ? -5.095 2.690 12.396 1.00 95.81 82 LEU A O 1
ATOM 618 N N . LEU A 1 83 ? -3.447 1.472 11.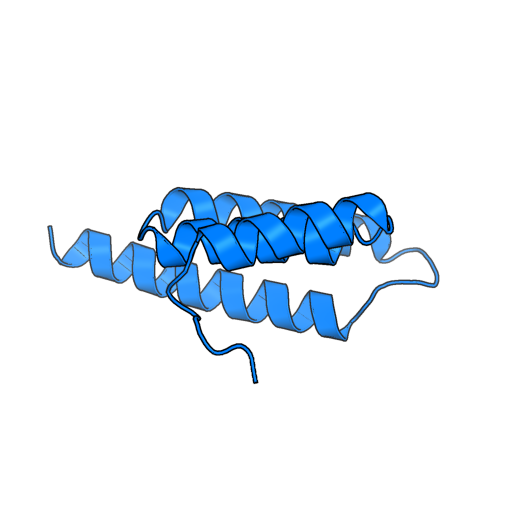505 1.00 95.19 83 LEU A N 1
ATOM 619 C CA . LEU A 1 83 ? -3.981 0.188 11.952 1.00 95.19 83 LEU A CA 1
ATOM 620 C C . LEU A 1 83 ? -3.995 0.069 13.483 1.00 95.19 83 LEU A C 1
ATOM 622 O O . LEU A 1 83 ? -4.936 -0.492 14.042 1.00 95.19 83 LEU A O 1
ATOM 626 N N . ARG A 1 84 ? -2.964 0.586 14.165 1.00 95.12 84 ARG A N 1
ATOM 627 C CA . ARG A 1 84 ? -2.934 0.629 15.635 1.00 95.12 84 ARG A CA 1
ATOM 628 C C . ARG A 1 84 ? -3.975 1.594 16.186 1.00 95.12 84 ARG A C 1
ATOM 630 O O . ARG A 1 84 ? -4.662 1.225 17.127 1.00 95.12 84 ARG A O 1
ATOM 637 N N . GLU A 1 85 ? -4.103 2.780 15.601 1.00 94.56 85 GLU A N 1
ATOM 638 C CA . GLU A 1 85 ? -5.120 3.771 15.975 1.00 94.56 85 GLU A CA 1
ATOM 639 C C . GLU A 1 85 ? -6.527 3.176 15.830 1.00 94.56 85 GLU A C 1
ATOM 641 O O . GLU A 1 85 ? -7.260 3.112 16.813 1.00 94.56 85 GLU A O 1
ATOM 646 N N . GLN A 1 86 ? -6.837 2.566 14.682 1.00 91.69 86 GLN A N 1
ATOM 647 C CA . GLN A 1 86 ? -8.120 1.899 14.455 1.00 91.69 86 GLN A CA 1
ATOM 648 C C . GLN A 1 86 ? -8.402 0.785 15.473 1.00 91.69 86 GLN A C 1
ATOM 650 O O . GLN A 1 86 ? -9.557 0.551 15.807 1.00 91.69 86 GLN A O 1
ATOM 655 N N . ALA A 1 87 ? -7.382 0.058 15.940 1.00 90.75 87 ALA A N 1
ATOM 656 C CA . ALA A 1 87 ? -7.554 -0.984 16.953 1.00 90.75 87 ALA A CA 1
ATOM 657 C C . ALA A 1 87 ? -7.816 -0.419 18.361 1.00 90.75 87 ALA A C 1
ATOM 659 O O . ALA A 1 87 ? -8.444 -1.101 19.165 1.00 90.75 87 ALA A O 1
ATOM 660 N N . LEU A 1 88 ? -7.335 0.794 18.651 1.00 92.12 88 LEU A N 1
ATOM 661 C CA . LEU A 1 88 ? -7.562 1.503 19.915 1.00 92.12 88 LEU A CA 1
ATOM 662 C C . LEU A 1 88 ? -8.925 2.211 19.957 1.00 92.12 88 LEU A C 1
ATOM 664 O O . LEU A 1 88 ? -9.447 2.444 21.040 1.00 92.12 88 LEU A O 1
ATOM 668 N N . GLU A 1 89 ? -9.491 2.551 18.798 1.00 85.94 89 GLU A N 1
ATOM 669 C CA . GLU A 1 89 ? -10.812 3.182 18.658 1.00 85.94 89 GLU A CA 1
ATOM 670 C C . GLU A 1 89 ? -11.991 2.181 18.696 1.00 85.94 89 GLU A C 1
ATOM 672 O O . GLU A 1 89 ? -13.137 2.589 18.497 1.00 85.94 89 GLU A O 1
ATOM 677 N N . ARG A 1 90 ? -11.735 0.881 18.922 1.00 67.88 90 ARG A N 1
ATOM 678 C CA . ARG A 1 90 ? -12.769 -0.171 19.008 1.00 67.88 90 ARG A CA 1
ATOM 679 C C . ARG A 1 90 ? -13.250 -0.462 20.421 1.00 67.88 90 ARG A C 1
ATOM 681 O O . ARG A 1 90 ? -12.446 -0.329 21.367 1.00 67.88 90 ARG A O 1
#